Protein AF-A0A7V9ECD6-F1 (afdb_monomer_lite)

Sequence (86 aa):
MADEPQRIELARTGGFANIPMRASVPAHALGPHERAGVDALLSRQPAEEAEAGEPDRFQYDVTVVAGERRHHVRLGEAETTAGCGR

pLDDT: mean 70.39, std 13.87, range [36.22, 86.81]

Foldseek 3Di:
DFQQFQKKWKWKAADDPRDIDIDIDGLVPDDPVVVVVVVVQVPDDQDPPPPCDDPQRIKMWMWTDRPPDTRIDIDGPVRVCPPPDD

Secondary structure (DSSP, 8-state):
-PPPP-EEEEEEEESGGG--EEEEEEGGG--HHHHHHHHHHHTSPTT------S--SEEEEEEEEETTEEEEEEEEHHHHSTTS--

Structure (mmCIF, N/CA/C/O backbone):
data_AF-A0A7V9ECD6-F1
#
_entry.id   AF-A0A7V9ECD6-F1
#
loop_
_atom_site.group_PDB
_atom_site.id
_atom_site.type_symbol
_atom_site.label_atom_id
_atom_site.label_alt_id
_atom_site.label_comp_id
_atom_site.label_asym_id
_atom_site.label_entity_id
_atom_site.label_seq_id
_atom_site.pdbx_PDB_ins_code
_atom_site.Cartn_x
_atom_site.Cartn_y
_atom_site.Cartn_z
_atom_site.occupancy
_atom_site.B_iso_or_equiv
_atom_site.auth_seq_id
_atom_site.auth_comp_id
_atom_site.auth_asym_id
_atom_site.auth_atom_id
_atom_site.pdbx_PDB_model_num
ATOM 1 N N . MET A 1 1 ? -20.425 2.771 6.802 1.00 42.94 1 MET A N 1
ATOM 2 C CA . MET A 1 1 ? -19.118 2.874 7.477 1.00 42.94 1 MET A CA 1
ATOM 3 C C . MET A 1 1 ? -18.143 2.167 6.562 1.00 42.94 1 MET A C 1
ATOM 5 O O . MET A 1 1 ? -18.413 1.019 6.227 1.00 42.94 1 MET A O 1
ATOM 9 N N . ALA A 1 2 ? -17.158 2.879 6.011 1.00 55.66 2 ALA A N 1
ATOM 10 C CA . ALA A 1 2 ? -16.108 2.225 5.238 1.00 55.66 2 ALA A CA 1
ATOM 11 C C . ALA A 1 2 ? -15.368 1.297 6.201 1.00 55.66 2 ALA A C 1
ATOM 13 O O . ALA A 1 2 ? -15.092 1.697 7.329 1.00 55.66 2 AL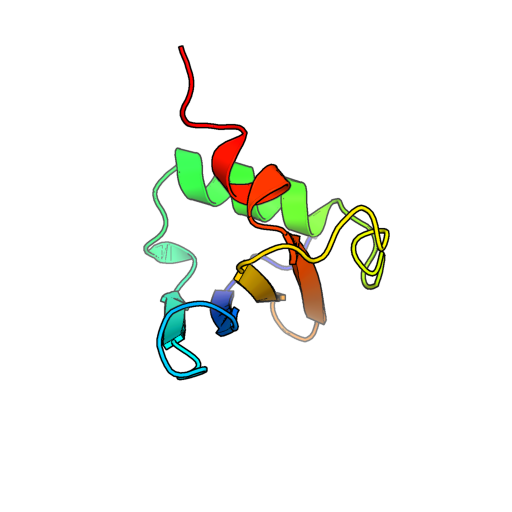A A O 1
ATOM 14 N N . ASP A 1 3 ? -15.169 0.046 5.804 1.00 65.62 3 ASP A N 1
ATOM 15 C CA . ASP A 1 3 ? -14.406 -0.880 6.626 1.00 65.62 3 ASP A CA 1
ATOM 16 C C . ASP A 1 3 ? -12.972 -0.345 6.722 1.00 65.62 3 ASP A C 1
ATOM 18 O O . ASP A 1 3 ? -12.381 0.041 5.710 1.00 65.62 3 ASP A O 1
ATOM 22 N N . GLU A 1 4 ? -12.463 -0.207 7.943 1.00 73.50 4 GLU A N 1
ATOM 23 C CA . GLU A 1 4 ? -11.164 0.409 8.179 1.00 73.50 4 GLU A CA 1
ATOM 24 C C . GLU A 1 4 ? -10.076 -0.594 7.772 1.00 73.50 4 GLU A C 1
AT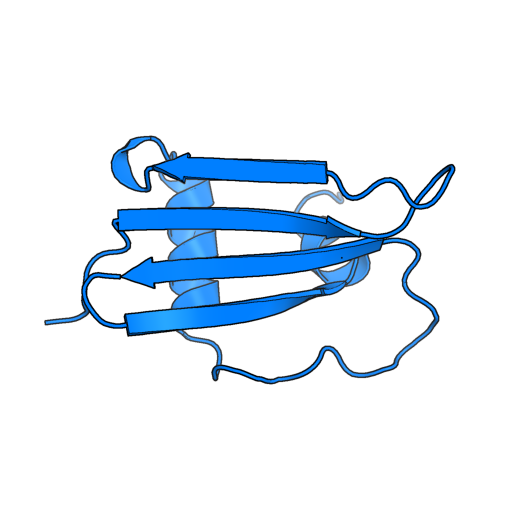OM 26 O O . GLU A 1 4 ? -10.148 -1.766 8.161 1.00 73.50 4 GLU A O 1
ATOM 31 N N . PRO A 1 5 ? -9.060 -0.190 6.986 1.00 75.62 5 PRO A N 1
ATOM 32 C CA . PRO A 1 5 ? -7.997 -1.105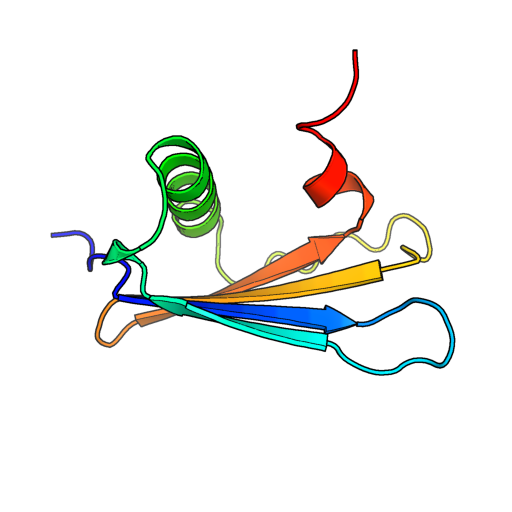 6.607 1.00 75.62 5 PRO A CA 1
ATOM 33 C C . PRO A 1 5 ? -7.350 -1.651 7.880 1.00 75.62 5 PRO A C 1
ATOM 35 O O . PRO A 1 5 ? -6.969 -0.891 8.765 1.00 75.62 5 PRO A O 1
ATOM 38 N N . GLN A 1 6 ? -7.241 -2.974 7.982 1.00 83.81 6 GLN A N 1
ATOM 39 C CA . GLN A 1 6 ? -6.665 -3.662 9.141 1.00 83.81 6 GLN A CA 1
ATOM 40 C C . GLN A 1 6 ? -5.253 -4.150 8.829 1.00 83.81 6 GLN A C 1
ATOM 42 O O . GLN A 1 6 ? -4.335 -4.048 9.651 1.00 83.81 6 GLN A O 1
ATOM 47 N N . ARG A 1 7 ? -5.060 -4.661 7.612 1.00 85.56 7 ARG A N 1
ATOM 48 C CA . ARG A 1 7 ? -3.796 -5.233 7.152 1.00 85.56 7 ARG A CA 1
ATOM 49 C C . ARG A 1 7 ? -3.580 -4.920 5.681 1.00 85.56 7 ARG A C 1
ATOM 51 O O . ARG A 1 7 ? -4.501 -5.044 4.882 1.00 85.56 7 ARG A O 1
ATOM 58 N N . ILE A 1 8 ? -2.345 -4.578 5.341 1.00 85.44 8 ILE A N 1
ATOM 59 C CA . ILE A 1 8 ? -1.890 -4.446 3.963 1.00 85.44 8 ILE A CA 1
ATOM 60 C C . ILE A 1 8 ? -0.864 -5.544 3.704 1.00 85.44 8 ILE A C 1
ATOM 62 O O . ILE A 1 8 ? 0.120 -5.672 4.435 1.00 85.44 8 ILE A O 1
ATOM 66 N N . GLU A 1 9 ? -1.107 -6.351 2.681 1.00 86.81 9 GLU A N 1
ATOM 67 C CA . GLU A 1 9 ? -0.158 -7.321 2.149 1.00 86.81 9 GLU A CA 1
ATOM 68 C C . GLU A 1 9 ? 0.372 -6.782 0.823 1.00 86.81 9 GLU A C 1
ATOM 70 O O . GLU A 1 9 ? -0.402 -6.474 -0.080 1.00 86.81 9 GLU A O 1
ATOM 75 N N . LEU A 1 10 ? 1.688 -6.666 0.705 1.00 83.44 10 LEU A N 1
ATOM 76 C CA . LEU A 1 10 ? 2.359 -6.251 -0.516 1.00 83.44 10 LEU A CA 1
ATOM 77 C C . LEU A 1 10 ? 3.223 -7.403 -1.006 1.00 83.44 10 LEU A C 1
ATOM 79 O O . LEU A 1 10 ? 4.038 -7.934 -0.251 1.00 83.44 10 LEU A O 1
ATOM 83 N N . ALA A 1 11 ? 3.080 -7.768 -2.270 1.00 82.50 11 ALA A N 1
ATOM 84 C CA . ALA A 1 11 ? 3.956 -8.702 -2.948 1.00 82.50 11 ALA A CA 1
ATOM 85 C C . ALA A 1 11 ? 4.602 -7.998 -4.139 1.00 82.50 11 ALA A C 1
ATOM 87 O O . ALA A 1 11 ? 3.951 -7.723 -5.140 1.00 82.50 11 ALA A O 1
ATOM 88 N N . ARG A 1 12 ? 5.901 -7.722 -4.047 1.00 81.12 12 ARG A N 1
ATOM 89 C CA . ARG A 1 12 ? 6.689 -7.295 -5.200 1.00 81.12 12 ARG A CA 1
ATOM 90 C C . ARG A 1 12 ? 7.163 -8.530 -5.951 1.00 81.12 12 ARG A C 1
ATOM 92 O O . ARG A 1 12 ? 7.871 -9.373 -5.398 1.00 81.12 12 ARG A O 1
ATOM 99 N N . THR A 1 13 ? 6.802 -8.598 -7.216 1.00 72.38 13 THR A N 1
ATOM 100 C CA . THR A 1 13 ? 7.248 -9.579 -8.203 1.00 72.38 13 THR A CA 1
ATOM 101 C C . THR A 1 13 ? 8.019 -8.841 -9.303 1.00 72.38 13 THR A C 1
ATOM 103 O O . THR A 1 13 ? 7.786 -7.659 -9.525 1.00 72.38 13 THR A O 1
ATOM 106 N N . GLY A 1 14 ? 9.003 -9.476 -9.938 1.00 64.00 14 GLY A N 1
ATOM 107 C CA . GLY A 1 14 ? 9.934 -8.791 -10.850 1.00 64.00 14 GLY A CA 1
ATOM 108 C C . GLY A 1 14 ? 11.236 -8.316 -10.184 1.00 64.00 14 GLY A C 1
ATOM 109 O O . GLY A 1 14 ? 11.342 -8.228 -8.958 1.00 64.00 14 GLY A O 1
ATOM 110 N N . GLY A 1 15 ? 12.267 -8.088 -11.003 1.00 63.25 15 GLY A N 1
ATOM 111 C CA . GLY A 1 15 ? 13.647 -7.830 -10.569 1.00 63.25 15 GLY A CA 1
ATOM 112 C C . GLY A 1 15 ? 14.620 -9.010 -10.710 1.00 63.25 15 GLY A C 1
ATOM 113 O O . GLY A 1 15 ? 14.326 -10.037 -11.324 1.00 63.25 15 GLY A O 1
ATOM 114 N N . PHE A 1 16 ? 15.822 -8.846 -10.145 1.00 49.81 16 PHE A N 1
ATOM 115 C CA . PHE A 1 16 ? 16.927 -9.811 -10.226 1.00 49.81 16 PHE A CA 1
ATOM 116 C C . PHE A 1 16 ? 16.508 -11.171 -9.624 1.00 49.81 16 PHE A C 1
ATOM 118 O O . PHE A 1 16 ? 16.116 -11.245 -8.462 1.00 49.81 16 PHE A O 1
ATOM 125 N N . ALA A 1 17 ? 16.591 -12.241 -10.422 1.00 57.94 17 ALA A N 1
ATOM 126 C CA . ALA A 1 17 ? 16.279 -13.636 -10.066 1.00 57.94 17 ALA A CA 1
ATOM 127 C C . ALA A 1 17 ? 14.800 -14.012 -9.808 1.00 57.94 17 ALA A C 1
ATOM 129 O O . ALA A 1 17 ? 14.547 -15.142 -9.396 1.00 57.94 17 ALA A O 1
ATOM 130 N N . ASN A 1 18 ? 13.823 -13.139 -10.097 1.00 61.50 18 ASN A N 1
ATOM 131 C CA . ASN A 1 18 ? 12.385 -13.471 -10.014 1.00 61.50 18 ASN A CA 1
ATOM 132 C C . ASN A 1 18 ? 11.926 -13.952 -8.614 1.00 61.50 18 ASN A C 1
ATOM 134 O O . ASN A 1 18 ? 10.998 -14.746 -8.479 1.00 61.50 18 ASN A O 1
ATOM 138 N N . ILE A 1 19 ? 12.602 -13.495 -7.553 1.00 67.75 19 ILE A N 1
ATOM 139 C CA . ILE A 1 19 ? 12.262 -13.859 -6.173 1.00 67.75 19 ILE A CA 1
ATOM 140 C C . ILE A 1 19 ? 11.159 -12.910 -5.679 1.00 67.75 19 ILE A C 1
ATOM 142 O O . ILE A 1 19 ? 11.417 -11.710 -5.550 1.00 67.75 19 ILE A O 1
ATOM 146 N N . PRO A 1 20 ? 9.944 -13.406 -5.374 1.00 69.00 20 PRO A N 1
ATOM 147 C CA . PRO A 1 20 ? 8.870 -12.563 -4.872 1.00 69.00 20 PRO A CA 1
ATOM 148 C C . PRO A 1 20 ? 9.188 -12.094 -3.448 1.00 69.00 20 PRO A C 1
ATOM 150 O O . PRO A 1 20 ? 9.376 -12.908 -2.542 1.00 69.00 20 PRO A O 1
ATOM 153 N N . MET A 1 21 ? 9.214 -10.780 -3.232 1.00 79.44 21 MET A N 1
ATOM 154 C CA . MET A 1 21 ? 9.296 -10.205 -1.888 1.00 79.44 21 MET A CA 1
ATOM 155 C C . MET A 1 21 ? 7.896 -9.921 -1.369 1.00 79.44 21 MET A C 1
ATOM 157 O O . MET A 1 21 ? 7.107 -9.265 -2.041 1.00 79.44 21 MET A O 1
ATOM 161 N N . ARG A 1 22 ? 7.601 -10.391 -0.157 1.00 84.00 22 ARG A N 1
ATOM 162 C CA . ARG A 1 22 ? 6.318 -10.167 0.510 1.00 84.00 22 ARG A CA 1
ATOM 163 C C . ARG A 1 22 ? 6.525 -9.363 1.783 1.00 84.00 22 ARG A C 1
ATOM 165 O O . ARG A 1 22 ? 7.411 -9.683 2.572 1.00 84.00 22 ARG A O 1
ATOM 172 N N . ALA A 1 23 ? 5.692 -8.356 1.983 1.00 84.38 23 ALA A N 1
ATOM 173 C CA . ALA A 1 23 ? 5.624 -7.567 3.199 1.00 84.38 23 ALA A CA 1
ATOM 174 C C . ALA A 1 23 ? 4.178 -7.543 3.696 1.00 84.38 23 ALA A C 1
ATOM 176 O O . ALA A 1 23 ? 3.243 -7.393 2.913 1.00 84.38 23 ALA A O 1
ATOM 177 N N . SER A 1 24 ? 3.993 -7.680 5.003 1.00 85.88 24 SER A N 1
ATOM 178 C CA . SER A 1 24 ? 2.687 -7.544 5.641 1.00 85.88 24 SER A CA 1
ATOM 179 C C . SER A 1 24 ? 2.799 -6.483 6.717 1.00 85.88 24 SER A C 1
ATOM 181 O O . SER A 1 24 ? 3.574 -6.638 7.661 1.00 85.88 24 SER A O 1
ATOM 183 N N . VAL A 1 25 ? 2.035 -5.407 6.569 1.00 85.81 25 VAL A N 1
ATOM 184 C CA . VAL A 1 25 ? 2.068 -4.267 7.483 1.00 85.81 25 VAL A CA 1
ATOM 185 C C . VAL A 1 25 ? 0.676 -4.091 8.081 1.00 85.81 25 VAL A C 1
ATOM 187 O O . VAL A 1 25 ? -0.314 -4.071 7.342 1.00 85.81 25 VAL A O 1
ATOM 190 N N . PRO A 1 26 ? 0.547 -3.998 9.413 1.00 85.31 26 PRO A N 1
ATOM 191 C CA . PRO A 1 26 ? -0.731 -3.672 10.009 1.00 85.31 26 PRO A CA 1
ATOM 192 C C . PRO A 1 26 ? -1.056 -2.198 9.748 1.00 85.31 26 PRO A C 1
ATOM 194 O O . PRO A 1 26 ? -0.211 -1.321 9.910 1.00 85.31 26 PRO A O 1
ATOM 197 N N . ALA A 1 27 ? -2.296 -1.905 9.376 1.00 81.25 27 ALA A N 1
ATOM 198 C CA . ALA A 1 27 ? -2.694 -0.563 8.952 1.00 81.25 27 ALA A CA 1
ATOM 199 C C . ALA A 1 27 ? -2.598 0.500 10.062 1.00 81.25 27 ALA A C 1
ATOM 201 O O . ALA A 1 27 ? -2.498 1.693 9.776 1.00 81.25 27 ALA A O 1
ATOM 202 N N . HIS A 1 28 ? -2.603 0.086 11.333 1.00 83.12 28 HIS A N 1
ATOM 203 C CA . HIS A 1 28 ? -2.360 0.977 12.470 1.00 83.12 28 HIS A CA 1
ATOM 204 C C . HIS A 1 28 ? -0.896 1.431 12.586 1.00 83.12 28 HIS A C 1
ATOM 206 O O . HIS A 1 28 ? -0.633 2.416 13.265 1.00 83.12 28 HIS A O 1
ATOM 212 N N . ALA A 1 29 ? 0.040 0.726 11.943 1.00 84.25 29 ALA A N 1
ATOM 213 C CA . ALA A 1 29 ? 1.459 1.076 11.920 1.00 84.25 29 ALA A CA 1
ATOM 214 C C . ALA A 1 29 ? 1.843 1.957 10.720 1.00 84.25 29 ALA A C 1
ATOM 216 O O . ALA A 1 29 ? 3.002 2.345 10.606 1.00 84.25 29 ALA A O 1
ATOM 217 N N . LEU A 1 30 ? 0.896 2.263 9.827 1.00 81.31 30 LEU A N 1
ATOM 218 C CA . LEU A 1 30 ? 1.127 3.183 8.718 1.00 81.31 30 LEU A CA 1
ATOM 219 C C . LEU A 1 30 ? 1.171 4.629 9.206 1.00 81.31 30 LEU A C 1
ATOM 221 O O . LEU A 1 30 ? 0.299 5.061 9.969 1.00 81.31 30 LEU A O 1
ATOM 225 N N . GLY A 1 31 ? 2.143 5.389 8.704 1.00 80.94 31 GLY A N 1
ATOM 226 C CA . GLY A 1 31 ? 2.162 6.833 8.855 1.00 80.94 31 GLY A CA 1
ATOM 227 C C . GLY A 1 31 ? 0.996 7.506 8.117 1.00 80.94 31 GLY A C 1
ATOM 228 O O . GLY A 1 31 ? 0.309 6.888 7.297 1.00 80.94 31 GLY A O 1
ATOM 229 N N . PRO A 1 32 ? 0.758 8.802 8.377 1.00 75.62 32 PRO A N 1
ATOM 230 C CA . PRO A 1 32 ? -0.321 9.551 7.735 1.00 75.62 32 PRO A CA 1
ATOM 231 C C . PRO A 1 32 ? -0.180 9.614 6.205 1.00 75.62 32 PRO A C 1
ATOM 233 O O . PRO A 1 32 ? -1.190 9.614 5.505 1.00 75.62 32 PRO A O 1
ATOM 236 N N . HIS A 1 33 ? 1.049 9.620 5.680 1.00 73.88 33 HIS A N 1
ATOM 237 C CA . HIS A 1 33 ? 1.311 9.655 4.241 1.00 73.88 33 HIS A CA 1
ATOM 238 C C . HIS A 1 33 ? 0.996 8.305 3.576 1.00 73.88 33 HIS A C 1
ATOM 240 O O . HIS A 1 33 ? 0.263 8.248 2.591 1.00 73.88 33 HIS A O 1
ATOM 246 N N . GLU A 1 34 ? 1.455 7.197 4.161 1.00 79.81 34 GLU A N 1
ATOM 247 C CA . GLU A 1 34 ? 1.115 5.854 3.679 1.00 79.81 34 GLU A CA 1
ATOM 248 C C . GLU A 1 34 ? -0.386 5.564 3.780 1.00 79.81 34 GLU A C 1
ATOM 250 O O . GLU A 1 34 ? -0.954 4.932 2.890 1.00 79.81 34 GLU A O 1
ATOM 255 N N . ARG A 1 35 ? -1.054 6.055 4.831 1.00 78.94 35 ARG A N 1
ATOM 256 C CA . ARG A 1 35 ? -2.503 5.888 4.995 1.00 78.94 35 ARG A CA 1
ATOM 257 C C . ARG A 1 35 ? -3.293 6.617 3.905 1.00 78.94 35 ARG A C 1
ATOM 259 O O . ARG A 1 35 ? -4.259 6.048 3.407 1.00 78.94 35 ARG A O 1
ATOM 266 N N . ALA A 1 36 ? -2.857 7.808 3.486 1.00 79.06 36 ALA A N 1
ATOM 267 C CA . ALA A 1 36 ? -3.447 8.507 2.342 1.00 79.06 36 ALA A CA 1
ATOM 268 C C . ALA A 1 36 ? -3.266 7.722 1.028 1.00 79.06 36 ALA A C 1
ATOM 270 O O . ALA A 1 36 ? -4.192 7.639 0.225 1.00 79.06 36 ALA A O 1
ATOM 271 N N . GLY A 1 37 ? -2.106 7.082 0.837 1.00 78.00 37 GLY A N 1
ATOM 272 C CA . GLY A 1 37 ? -1.875 6.186 -0.299 1.00 78.00 37 GLY A CA 1
ATOM 273 C C . GLY A 1 37 ? -2.801 4.964 -0.295 1.00 78.00 37 GLY A C 1
ATOM 274 O O . GLY A 1 37 ? -3.361 4.611 -1.329 1.00 78.00 37 GLY A O 1
ATOM 275 N N . VAL A 1 38 ? -3.018 4.341 0.867 1.00 80.00 38 VAL A N 1
ATOM 276 C CA . VAL A 1 38 ? -3.948 3.204 1.006 1.00 80.00 38 VAL A CA 1
ATOM 277 C C . VAL A 1 38 ? -5.399 3.615 0.761 1.00 80.00 38 VAL A C 1
ATOM 279 O O . VAL A 1 38 ? -6.126 2.874 0.108 1.00 80.00 38 VAL A O 1
ATOM 282 N N . ASP A 1 39 ? -5.821 4.787 1.232 1.00 80.50 39 ASP A N 1
ATOM 283 C CA . ASP A 1 39 ? -7.170 5.312 0.983 1.00 80.50 39 ASP A CA 1
ATOM 284 C C . ASP A 1 39 ? -7.416 5.583 -0.514 1.00 80.50 39 ASP A C 1
ATOM 286 O O . ASP A 1 39 ? -8.450 5.200 -1.071 1.00 80.50 39 ASP A O 1
ATOM 290 N N . ALA A 1 40 ? -6.408 6.131 -1.204 1.00 78.44 40 ALA A N 1
ATOM 291 C CA . ALA A 1 40 ? -6.439 6.301 -2.653 1.00 78.44 40 ALA A CA 1
ATOM 292 C C . ALA A 1 40 ? -6.532 4.955 -3.395 1.00 78.44 40 ALA A C 1
ATOM 294 O O . ALA A 1 40 ? -7.267 4.848 -4.376 1.00 78.44 40 ALA A O 1
ATOM 295 N N . LEU A 1 41 ? -5.839 3.916 -2.912 1.00 75.56 41 LEU A N 1
ATOM 296 C CA . LEU A 1 41 ? -5.936 2.560 -3.466 1.00 75.56 41 LEU A CA 1
ATOM 297 C C . LEU A 1 41 ? -7.308 1.931 -3.214 1.00 75.56 41 LEU A C 1
ATOM 299 O O . LEU A 1 41 ? -7.854 1.316 -4.119 1.00 75.56 41 LEU A O 1
ATOM 303 N N . LEU A 1 42 ? -7.888 2.109 -2.025 1.00 75.50 42 LEU A N 1
ATOM 304 C CA . LEU A 1 42 ? -9.236 1.626 -1.701 1.00 75.50 42 LEU A CA 1
ATOM 305 C C . LEU A 1 42 ? -10.335 2.325 -2.513 1.00 75.50 42 LEU A C 1
ATOM 307 O O . LEU A 1 42 ? -11.418 1.765 -2.683 1.00 75.50 42 LEU A O 1
ATOM 311 N N . SER A 1 43 ? -10.059 3.536 -3.000 1.00 74.00 43 SER A N 1
ATOM 312 C CA . SER A 1 43 ? -10.945 4.277 -3.901 1.00 74.00 43 SER A CA 1
ATOM 313 C C . SER A 1 43 ? -10.857 3.812 -5.362 1.00 74.00 43 SER A C 1
ATOM 315 O O . SER A 1 43 ? -11.738 4.162 -6.151 1.00 74.00 43 SER A O 1
ATOM 317 N N . ARG A 1 44 ? -9.834 3.031 -5.743 1.00 70.94 44 ARG A N 1
ATOM 318 C CA . ARG A 1 44 ? -9.753 2.404 -7.075 1.00 70.94 44 ARG A CA 1
ATOM 319 C C . ARG A 1 44 ? -10.731 1.233 -7.172 1.00 70.94 44 ARG A C 1
ATOM 321 O O . ARG A 1 44 ? -11.122 0.653 -6.160 1.00 70.94 44 ARG A O 1
ATOM 328 N N . GLN A 1 45 ? -11.164 0.878 -8.382 1.00 62.94 45 GLN A N 1
ATOM 329 C CA . GLN A 1 45 ? -11.994 -0.314 -8.542 1.00 62.94 45 GLN A CA 1
ATOM 330 C C . GLN A 1 45 ? -11.127 -1.575 -8.381 1.00 62.94 45 GLN A C 1
ATOM 332 O O . GLN A 1 45 ? -10.008 -1.628 -8.896 1.00 62.94 45 GLN A O 1
ATOM 337 N N . PRO A 1 46 ? -11.610 -2.603 -7.656 1.00 58.25 46 PRO A N 1
ATOM 338 C CA . PRO A 1 46 ? -10.883 -3.858 -7.547 1.00 58.25 46 PRO A CA 1
ATOM 339 C C . PRO A 1 46 ? -10.844 -4.514 -8.933 1.00 58.25 46 PRO A C 1
ATOM 341 O O . PRO A 1 46 ? -11.897 -4.789 -9.503 1.00 58.25 46 PRO A O 1
ATOM 344 N N . ALA A 1 47 ? -9.634 -4.789 -9.427 1.00 50.56 47 ALA A N 1
ATOM 345 C CA . ALA A 1 47 ? -9.333 -5.374 -10.742 1.00 50.56 47 ALA A CA 1
ATOM 346 C C . ALA A 1 47 ? -9.309 -4.432 -11.964 1.00 50.56 47 ALA A C 1
ATOM 348 O O . ALA A 1 47 ? -9.649 -4.850 -13.067 1.00 50.56 47 ALA A O 1
ATOM 349 N N . GLU A 1 48 ? -8.790 -3.214 -11.827 1.00 49.84 48 GLU A N 1
ATOM 350 C CA . GLU A 1 48 ? -8.063 -2.627 -12.962 1.00 49.84 48 GLU A CA 1
ATOM 351 C C . GLU A 1 48 ? -6.677 -3.289 -13.002 1.00 49.84 48 GLU A C 1
ATOM 353 O O . GLU A 1 48 ? -5.756 -2.927 -12.268 1.00 49.84 48 GLU A O 1
ATOM 358 N N . GLU A 1 49 ? -6.566 -4.375 -13.774 1.00 50.84 49 GLU A N 1
ATOM 359 C CA . GLU A 1 49 ? -5.272 -4.912 -14.195 1.00 50.84 49 GLU A CA 1
ATOM 360 C C . GLU A 1 49 ? -4.492 -3.749 -14.807 1.00 50.84 49 GLU A C 1
ATOM 362 O O . GLU A 1 49 ? -4.982 -3.136 -15.753 1.00 50.84 49 GLU A O 1
ATOM 367 N N . ALA A 1 50 ? -3.327 -3.412 -14.237 1.00 52.19 50 ALA A N 1
ATOM 368 C CA . ALA A 1 50 ? -2.455 -2.384 -14.790 1.00 52.19 50 ALA A CA 1
ATOM 369 C C . ALA A 1 50 ? -2.359 -2.596 -16.307 1.00 52.19 50 ALA A C 1
ATOM 371 O O . ALA A 1 50 ? -1.978 -3.688 -16.748 1.00 52.19 50 ALA A O 1
ATOM 372 N N . GLU A 1 51 ? -2.798 -1.597 -17.083 1.00 47.38 51 GLU A N 1
ATOM 373 C CA . GLU A 1 51 ? -2.804 -1.676 -18.540 1.00 47.38 51 GLU A CA 1
ATOM 374 C C . GLU A 1 51 ? -1.412 -2.122 -18.983 1.00 47.38 51 GLU A C 1
ATOM 376 O O . GLU A 1 51 ? -0.414 -1.619 -18.469 1.00 47.38 51 GLU A O 1
ATOM 381 N N . ALA A 1 52 ? -1.342 -3.115 -19.873 1.00 44.09 52 ALA A N 1
ATOM 382 C CA . ALA A 1 52 ? -0.102 -3.717 -20.355 1.00 44.09 52 ALA A CA 1
ATOM 383 C C . ALA A 1 52 ? 0.698 -2.727 -21.232 1.00 44.09 52 ALA A C 1
ATOM 385 O O . ALA A 1 52 ? 0.923 -2.953 -22.419 1.00 44.09 52 ALA A O 1
ATOM 386 N N . GLY A 1 53 ? 1.079 -1.590 -20.661 1.00 45.06 53 GLY A N 1
ATOM 387 C CA . GLY A 1 53 ? 1.974 -0.597 -21.213 1.00 45.06 53 GLY A CA 1
ATOM 388 C C . GLY A 1 53 ? 3.378 -0.923 -20.743 1.00 45.06 53 GLY A C 1
ATOM 389 O O . GLY A 1 53 ? 3.732 -0.640 -19.608 1.00 45.06 53 GLY A O 1
ATOM 390 N N . GLU A 1 54 ? 4.151 -1.526 -21.646 1.00 49.44 54 GLU A N 1
ATOM 391 C CA . GLU A 1 54 ? 5.547 -1.924 -21.451 1.00 49.44 54 GLU A CA 1
ATOM 392 C C . GLU A 1 54 ? 5.734 -3.054 -20.408 1.00 49.44 54 GLU A C 1
ATOM 394 O O . GLU A 1 54 ? 4.969 -3.190 -19.455 1.00 49.44 54 GLU A O 1
ATOM 399 N N . PRO A 1 55 ? 6.712 -3.961 -20.593 1.00 54.38 55 PRO A N 1
ATOM 400 C CA . PRO A 1 55 ? 7.033 -4.959 -19.582 1.00 54.38 55 PRO A CA 1
ATOM 401 C C . PRO A 1 55 ? 7.623 -4.243 -18.368 1.00 54.38 55 PRO A C 1
ATOM 403 O O . PRO A 1 55 ? 8.830 -4.010 -18.280 1.00 54.38 55 PRO A O 1
ATOM 406 N N . ASP A 1 56 ? 6.745 -3.866 -17.448 1.00 59.28 56 ASP A N 1
ATOM 407 C CA . ASP A 1 56 ? 7.120 -3.241 -16.197 1.00 59.28 56 ASP A CA 1
ATOM 408 C C . ASP A 1 56 ? 8.087 -4.178 -15.450 1.00 59.28 56 ASP A C 1
ATOM 410 O O . ASP A 1 56 ? 7.802 -5.364 -15.245 1.00 59.28 56 ASP A O 1
ATOM 414 N N . ARG A 1 57 ? 9.290 -3.687 -15.113 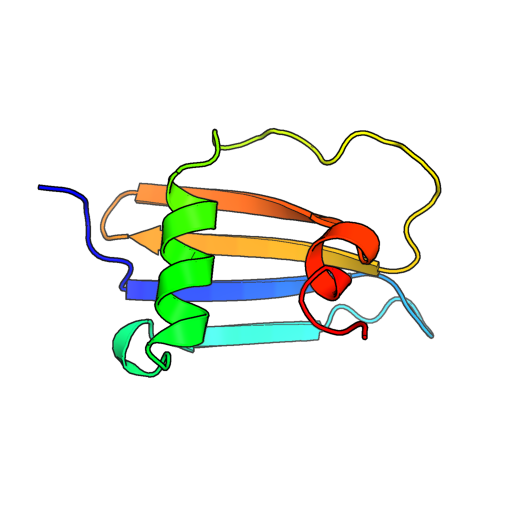1.00 65.38 57 ARG A N 1
ATOM 415 C CA . ARG A 1 57 ? 10.360 -4.534 -14.539 1.00 65.38 57 ARG A CA 1
ATOM 416 C C . ARG A 1 57 ? 9.962 -5.098 -13.177 1.00 65.38 57 ARG A C 1
ATOM 418 O O . ARG A 1 57 ? 10.500 -6.132 -12.766 1.00 65.38 57 ARG A O 1
ATOM 425 N N . PHE A 1 58 ? 9.037 -4.417 -12.500 1.00 72.31 58 PHE A N 1
ATOM 426 C CA . PHE A 1 58 ? 8.482 -4.807 -11.216 1.00 72.31 58 PHE A CA 1
ATOM 427 C C . PHE A 1 58 ? 6.962 -4.661 -11.234 1.00 72.31 58 PHE A C 1
ATOM 429 O O . PHE A 1 58 ? 6.418 -3.645 -11.648 1.00 72.31 58 PHE A O 1
ATOM 436 N N . GLN A 1 59 ? 6.283 -5.674 -10.718 1.00 76.00 59 GLN A N 1
ATOM 437 C CA . GLN A 1 59 ? 4.850 -5.686 -10.479 1.00 76.00 59 GLN A CA 1
ATOM 438 C C . GLN A 1 59 ? 4.601 -5.815 -8.979 1.00 76.00 59 GLN A C 1
ATOM 440 O O . GLN A 1 59 ? 5.173 -6.681 -8.313 1.00 76.00 59 GLN A O 1
ATOM 445 N N . TYR A 1 60 ? 3.736 -4.969 -8.441 1.00 79.19 60 TYR A N 1
ATOM 446 C CA . TYR A 1 60 ? 3.377 -4.934 -7.032 1.00 79.19 60 TYR A CA 1
ATOM 447 C C . TYR A 1 60 ? 1.920 -5.356 -6.874 1.00 79.19 60 TYR A C 1
ATOM 449 O O . TYR A 1 60 ? 1.005 -4.652 -7.282 1.00 79.19 60 TYR A O 1
ATOM 457 N N . ASP A 1 61 ? 1.707 -6.514 -6.271 1.00 82.25 61 ASP A N 1
ATOM 458 C CA . ASP A 1 61 ? 0.399 -7.020 -5.872 1.00 82.25 61 ASP A CA 1
ATOM 459 C C . ASP A 1 61 ? 0.107 -6.451 -4.473 1.00 82.25 61 ASP A C 1
ATOM 461 O O . ASP A 1 61 ? 0.814 -6.756 -3.508 1.00 82.25 61 ASP A O 1
ATOM 465 N N . VAL A 1 62 ? -0.886 -5.575 -4.352 1.00 83.19 62 VAL A N 1
ATOM 466 C CA . VAL A 1 62 ? -1.277 -4.946 -3.087 1.00 83.19 62 VAL A CA 1
ATOM 467 C C . VAL A 1 62 ? -2.656 -5.449 -2.700 1.00 83.19 62 VAL A C 1
ATOM 469 O O . VAL A 1 62 ? -3.664 -5.142 -3.333 1.00 83.19 62 VAL A O 1
ATOM 472 N N . THR A 1 63 ? -2.709 -6.223 -1.623 1.00 85.31 63 THR A N 1
ATOM 473 C CA . THR A 1 63 ? -3.959 -6.606 -0.976 1.00 85.31 63 THR A CA 1
ATOM 474 C C . THR A 1 63 ? -4.179 -5.734 0.253 1.00 85.31 63 THR A C 1
ATOM 476 O O . THR A 1 63 ? -3.415 -5.801 1.213 1.00 85.31 63 THR A O 1
ATOM 479 N N . VAL A 1 64 ? -5.281 -4.996 0.282 1.00 84.31 64 VAL A N 1
ATOM 480 C CA . VAL A 1 64 ? -5.780 -4.336 1.488 1.00 84.31 64 VAL A CA 1
ATOM 481 C C . VAL A 1 64 ? -6.917 -5.173 2.064 1.00 84.31 64 VAL A C 1
ATOM 483 O O . VAL A 1 64 ? -7.913 -5.448 1.396 1.00 84.31 64 VAL A O 1
ATOM 486 N N . VAL A 1 65 ? -6.764 -5.602 3.312 1.00 83.25 65 VAL A N 1
ATOM 487 C CA . VAL A 1 65 ? -7.800 -6.306 4.068 1.00 83.25 65 VAL A CA 1
ATOM 488 C C . VAL A 1 65 ? -8.466 -5.301 4.993 1.00 83.25 65 VAL A C 1
ATOM 490 O O . VAL A 1 65 ? -7.833 -4.794 5.924 1.00 83.25 65 VAL A O 1
ATOM 493 N N . ALA A 1 66 ? -9.735 -5.027 4.725 1.00 81.44 66 ALA A N 1
ATOM 494 C CA . ALA A 1 66 ? -10.611 -4.204 5.540 1.00 81.44 66 ALA A CA 1
ATOM 495 C C . ALA A 1 66 ? -11.785 -5.091 5.978 1.00 81.44 66 ALA A C 1
ATOM 497 O O . ALA A 1 66 ? -12.743 -5.295 5.227 1.00 81.44 66 ALA A O 1
A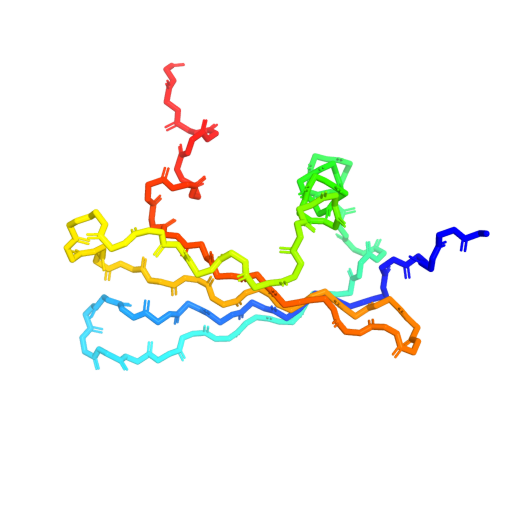TOM 498 N N . GLY A 1 67 ? -11.653 -5.696 7.164 1.00 80.38 67 GLY A N 1
ATOM 499 C CA . GLY A 1 67 ? -12.683 -6.551 7.753 1.00 80.38 67 GLY A CA 1
ATOM 500 C C . GLY A 1 67 ? -12.967 -7.770 6.889 1.00 80.38 67 GLY A C 1
ATOM 501 O O . GLY A 1 67 ? -12.075 -8.582 6.648 1.00 80.38 67 GLY A O 1
ATOM 502 N N . GLU A 1 68 ? -14.206 -7.901 6.417 1.00 73.69 68 GLU A N 1
ATOM 503 C CA . GLU A 1 68 ? -14.625 -8.991 5.519 1.00 73.69 68 GLU A CA 1
ATOM 504 C C . GLU A 1 68 ? -14.292 -8.710 4.044 1.00 73.69 68 GLU A C 1
ATOM 506 O O . GLU A 1 68 ? -14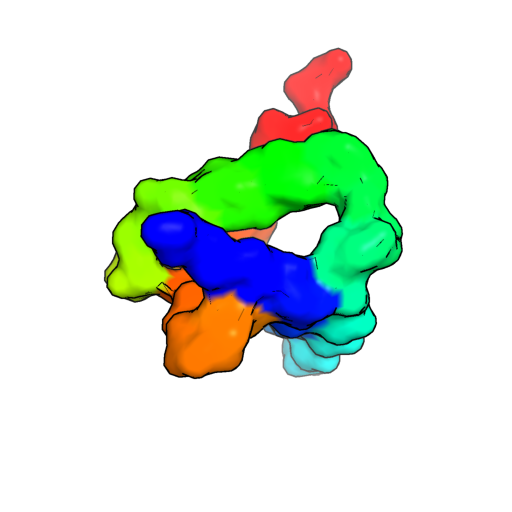.428 -9.584 3.185 1.00 73.69 68 GLU A O 1
ATOM 511 N N . ARG A 1 69 ? -13.850 -7.489 3.722 1.00 75.81 69 ARG A N 1
ATOM 512 C CA . ARG A 1 69 ? -13.539 -7.066 2.357 1.00 75.81 69 ARG A CA 1
ATOM 513 C C . ARG A 1 69 ? -12.044 -7.176 2.094 1.00 75.81 69 ARG A C 1
ATOM 515 O O . ARG A 1 69 ? -11.215 -6.565 2.766 1.00 75.81 69 ARG A O 1
ATOM 522 N N . ARG A 1 70 ? -11.703 -7.929 1.051 1.00 80.75 70 ARG A N 1
ATOM 523 C CA . ARG A 1 70 ? -10.352 -7.992 0.494 1.00 80.75 70 ARG A CA 1
ATOM 524 C C . ARG A 1 70 ? -10.324 -7.172 -0.789 1.00 80.75 70 ARG A C 1
ATOM 526 O O . ARG A 1 70 ? -10.966 -7.541 -1.768 1.00 80.75 70 ARG A O 1
ATOM 533 N N . HIS A 1 71 ? -9.595 -6.067 -0.771 1.00 82.25 71 HIS A N 1
ATOM 534 C CA . HIS A 1 71 ? -9.384 -5.222 -1.935 1.00 82.25 71 HIS A CA 1
ATOM 535 C C . HIS A 1 71 ? -8.019 -5.546 -2.539 1.00 82.25 71 HIS A C 1
ATOM 537 O O . HIS A 1 71 ? -7.012 -5.511 -1.834 1.00 82.25 71 HIS A O 1
ATOM 543 N N . HIS A 1 72 ? -7.987 -5.916 -3.815 1.00 81.38 72 HIS A N 1
ATOM 544 C CA . HIS A 1 72 ? -6.764 -6.332 -4.485 1.00 81.38 72 HIS A CA 1
ATOM 545 C C . HIS A 1 72 ? -6.474 -5.425 -5.679 1.00 81.38 72 HIS A C 1
ATOM 547 O O . HIS A 1 72 ? -7.319 -5.288 -6.564 1.00 81.38 72 HIS A O 1
ATOM 553 N N . VAL A 1 73 ? -5.287 -4.821 -5.685 1.00 80.88 73 VAL A N 1
ATOM 554 C CA . VAL A 1 73 ? -4.825 -3.889 -6.717 1.00 80.88 73 VAL A CA 1
ATOM 555 C C . VAL A 1 73 ? -3.437 -4.313 -7.160 1.00 80.88 73 VAL A C 1
ATOM 557 O O . VAL A 1 73 ? -2.575 -4.580 -6.325 1.00 80.88 73 VAL A O 1
ATOM 560 N N . ARG A 1 74 ? -3.207 -4.344 -8.470 1.00 77.12 74 ARG A N 1
ATOM 561 C CA . ARG A 1 74 ? -1.880 -4.564 -9.040 1.00 77.12 74 ARG A CA 1
ATOM 562 C C . ARG A 1 74 ? -1.338 -3.242 -9.566 1.00 77.12 74 ARG A C 1
ATOM 564 O O . ARG A 1 74 ? -2.036 -2.555 -10.297 1.00 77.12 74 ARG A O 1
ATOM 571 N N . LEU A 1 75 ? -0.110 -2.909 -9.189 1.00 76.00 75 LEU A N 1
ATOM 572 C CA . LEU A 1 75 ? 0.576 -1.671 -9.558 1.00 76.00 75 LEU A CA 1
ATOM 573 C C . LEU A 1 75 ? 1.870 -1.994 -10.317 1.00 76.00 75 LEU A C 1
ATOM 575 O O . LEU A 1 75 ? 2.579 -2.937 -9.955 1.00 76.00 75 LEU A O 1
ATOM 579 N N . GLY A 1 76 ? 2.199 -1.203 -11.337 1.00 74.44 76 GLY A N 1
ATOM 580 C CA . GLY A 1 76 ? 3.517 -1.221 -11.993 1.00 74.44 76 GLY A CA 1
ATOM 581 C C . GLY A 1 76 ? 4.576 -0.383 -11.253 1.00 74.44 76 GLY A C 1
ATOM 582 O O . GLY A 1 76 ? 4.235 0.440 -10.394 1.00 74.44 76 GLY A O 1
ATOM 583 N N . GLU A 1 77 ? 5.867 -0.539 -11.586 1.00 70.62 77 GLU A N 1
ATOM 584 C CA . GLU A 1 77 ? 6.967 0.316 -11.087 1.00 70.62 77 GLU A CA 1
ATOM 585 C C . GLU A 1 77 ? 6.671 1.794 -11.362 1.00 70.62 77 GLU A C 1
ATOM 587 O O . GLU A 1 77 ? 6.886 2.642 -10.484 1.00 70.62 77 GLU A O 1
ATOM 592 N N . ALA A 1 78 ? 6.121 2.091 -12.544 1.00 67.19 78 ALA A N 1
ATOM 593 C CA . ALA A 1 78 ? 5.790 3.447 -12.970 1.00 67.19 78 ALA A CA 1
ATOM 594 C C . ALA A 1 78 ? 4.799 4.140 -12.015 1.00 67.19 78 ALA A C 1
ATOM 596 O O . ALA A 1 78 ? 4.962 5.319 -11.699 1.00 67.19 78 ALA A O 1
ATOM 597 N N . GLU A 1 79 ? 3.823 3.401 -11.483 1.00 66.00 79 GLU A N 1
ATOM 598 C CA . GLU A 1 79 ? 2.824 3.942 -10.555 1.00 66.00 79 GLU A CA 1
ATOM 599 C C . GLU A 1 79 ? 3.358 4.082 -9.125 1.00 66.00 79 GLU A C 1
ATOM 601 O O . GLU A 1 79 ? 3.003 5.023 -8.417 1.00 66.00 79 GLU A O 1
ATOM 606 N N . THR A 1 80 ? 4.255 3.188 -8.699 1.00 63.53 80 THR A N 1
ATOM 607 C CA . THR A 1 80 ? 4.886 3.279 -7.366 1.00 63.53 80 THR A CA 1
ATOM 608 C C . THR A 1 80 ? 5.930 4.395 -7.259 1.00 63.53 80 THR A C 1
ATOM 610 O O . THR A 1 80 ? 6.159 4.919 -6.168 1.00 63.53 80 THR A O 1
ATOM 613 N N . THR A 1 81 ? 6.539 4.801 -8.378 1.00 56.97 81 THR A N 1
ATOM 614 C CA . THR A 1 81 ? 7.581 5.847 -8.416 1.00 56.97 81 THR A CA 1
ATOM 615 C C . THR A 1 81 ? 7.013 7.265 -8.559 1.00 56.97 81 THR A C 1
ATOM 617 O O . THR A 1 81 ? 7.735 8.240 -8.346 1.00 56.97 81 THR A O 1
ATOM 620 N N . ALA A 1 82 ? 5.709 7.415 -8.821 1.00 47.69 82 ALA A N 1
ATOM 621 C CA . ALA A 1 82 ? 5.056 8.714 -9.027 1.00 47.69 82 ALA A CA 1
ATOM 622 C C . ALA A 1 82 ? 5.143 9.691 -7.826 1.00 47.69 82 ALA A C 1
ATOM 624 O O . ALA A 1 82 ? 4.798 10.862 -7.963 1.00 47.69 82 ALA A O 1
ATOM 625 N N . GLY A 1 83 ? 5.637 9.246 -6.664 1.00 44.38 83 GLY A N 1
ATOM 626 C CA . GLY A 1 83 ? 5.896 10.084 -5.487 1.00 44.38 83 GLY A CA 1
ATOM 627 C C . GLY A 1 83 ? 7.356 10.504 -5.260 1.00 44.38 83 GLY A C 1
ATOM 628 O O . GLY A 1 83 ? 7.611 11.254 -4.321 1.00 44.38 83 GLY A O 1
ATOM 629 N N . CYS A 1 84 ? 8.325 10.046 -6.061 1.00 36.56 84 CYS A N 1
ATOM 630 C CA . CYS A 1 84 ? 9.746 10.332 -5.828 1.00 36.56 84 CYS A CA 1
ATOM 631 C C . CYS A 1 84 ? 10.413 10.887 -7.093 1.00 36.56 84 CYS A C 1
ATOM 633 O O . CYS A 1 84 ? 11.169 10.198 -7.773 1.00 36.56 84 CYS A O 1
ATOM 635 N N . GLY A 1 85 ? 10.130 12.149 -7.420 1.00 40.97 85 GLY A N 1
ATOM 636 C CA . GLY A 1 85 ? 10.792 12.803 -8.543 1.00 40.97 85 GLY A CA 1
ATOM 637 C C . GLY A 1 85 ? 10.385 14.250 -8.774 1.00 40.97 85 GLY A C 1
ATOM 638 O O . GLY A 1 85 ? 9.653 14.527 -9.719 1.00 40.97 85 GLY A O 1
ATOM 639 N N . ARG A 1 86 ? 10.919 15.171 -7.967 1.00 36.22 86 ARG A N 1
ATOM 640 C CA . ARG A 1 86 ? 11.764 16.268 -8.468 1.00 36.22 86 ARG A CA 1
ATOM 641 C C . ARG A 1 86 ? 12.481 16.969 -7.317 1.00 36.22 86 ARG A C 1
ATOM 643 O O . ARG A 1 86 ? 11.805 17.305 -6.325 1.00 36.22 86 ARG A O 1
#

Radius of gyration: 13.27 Å; chains: 1; bounding box: 36×30×34 Å